Protein AF-A0A7S2I0R8-F1 (afdb_monomer_lite)

Secondary structure (DSSP, 8-state):
--SHHHHHHHHHHHHTTSHHHHHHTTS-HHHHHHHHHHHHHHHHHHHIIIIIIHHHTT--TTSHHHHHHHHHHHHHHHHHHHHHHSPPPPPPGGGS--EETTEETT-----TT-----B-TTT--B-PPP--

Sequence (132 aa):
RRDCGDIYRVVKRCCMRLPMIKRFENEALSKSMPVLTVCTMMGTVYVSFVCVYMPAVGLGVLSATSLVFHTSLSLAACAYHQSVVTEPGMIPDEWRGEQVDGRPLGVPQVQQGYQPVETKRKTGTWRYCRKE

Radius of gyration: 24.93 Å; chains: 1; bounding box: 50×72×60 Å

Organism: NCBI:txid1333877

Foldseek 3Di:
DPPPVVVVVVVVVVVCPQLLCVLCVPPDPVVCVVVVVVVVVLVVVVCCCPVPVCVVVVNDCPDPVNVVVVVVSVVVVVVVSCVNNDDDDDDPPLQVQPDPPPGRRPPPPPPPDDDQPDADPVPRHDDDDPPD

pLDDT: mean 81.15, std 17.88, range [38.5, 98.5]

Structure (mmCIF, N/CA/C/O backbone):
data_AF-A0A7S2I0R8-F1
#
_entry.id   AF-A0A7S2I0R8-F1
#
loop_
_atom_site.group_PDB
_atom_site.id
_atom_site.type_symbol
_atom_site.label_atom_id
_atom_site.label_alt_id
_atom_site.label_comp_id
_atom_site.label_asym_id
_atom_site.label_entity_id
_atom_site.label_seq_id
_atom_site.pdbx_PDB_ins_code
_atom_site.Cartn_x
_atom_site.Cartn_y
_atom_site.Cartn_z
_atom_site.occupancy
_atom_site.B_iso_or_equiv
_atom_site.auth_seq_id
_atom_site.auth_comp_id
_atom_site.auth_asym_id
_atom_site.auth_atom_id
_atom_site.pdbx_PDB_model_num
ATOM 1 N N . ARG A 1 1 ? 1.487 36.071 11.346 1.00 57.28 1 ARG A N 1
ATOM 2 C CA . ARG A 1 1 ? 1.032 35.681 9.981 1.00 57.28 1 ARG A CA 1
ATOM 3 C C . ARG A 1 1 ? 2.196 35.193 9.086 1.00 57.28 1 ARG A C 1
ATOM 5 O O . ARG A 1 1 ? 2.112 35.356 7.877 1.00 57.28 1 ARG A O 1
ATOM 12 N N . ARG A 1 2 ? 3.267 34.593 9.647 1.00 55.53 2 ARG A N 1
ATOM 13 C CA . ARG A 1 2 ? 4.468 34.146 8.902 1.00 55.53 2 ARG A CA 1
ATOM 14 C C . ARG A 1 2 ? 4.662 32.615 8.853 1.00 55.53 2 ARG A C 1
ATOM 16 O O . ARG A 1 2 ? 5.442 32.161 8.033 1.00 55.53 2 ARG A O 1
ATOM 23 N N . ASP A 1 3 ? 3.887 31.826 9.599 1.00 64.00 3 ASP A N 1
ATOM 24 C CA . ASP A 1 3 ? 4.189 30.391 9.794 1.00 64.00 3 ASP A CA 1
ATOM 25 C C . ASP A 1 3 ? 3.534 29.421 8.790 1.00 64.00 3 ASP A C 1
ATOM 27 O O . ASP A 1 3 ? 3.894 28.249 8.724 1.00 64.00 3 ASP A O 1
ATOM 31 N N . CYS A 1 4 ? 2.590 29.878 7.960 1.00 62.03 4 CYS A N 1
ATOM 32 C CA . CYS A 1 4 ? 1.878 28.980 7.035 1.00 62.03 4 CYS A CA 1
ATOM 33 C C . CYS A 1 4 ? 2.750 28.541 5.835 1.00 62.03 4 CYS A C 1
ATOM 35 O O . CYS A 1 4 ? 2.601 27.433 5.319 1.00 62.03 4 CYS A O 1
ATOM 37 N N . GLY A 1 5 ? 3.710 29.377 5.417 1.00 71.38 5 GLY A N 1
ATOM 38 C CA . GLY A 1 5 ? 4.607 29.073 4.295 1.00 71.38 5 GLY A CA 1
ATOM 39 C C . GLY A 1 5 ? 5.652 27.996 4.607 1.00 71.38 5 GLY A C 1
ATOM 40 O O . GLY A 1 5 ? 6.036 27.237 3.714 1.00 71.38 5 GLY A O 1
ATOM 41 N N . ASP A 1 6 ? 6.085 27.890 5.864 1.00 80.19 6 ASP A N 1
ATOM 42 C CA . ASP A 1 6 ? 7.130 26.943 6.258 1.00 80.19 6 ASP A CA 1
ATOM 43 C C . ASP A 1 6 ? 6.595 25.518 6.413 1.00 80.19 6 ASP A C 1
ATOM 45 O O . ASP A 1 6 ? 7.254 24.573 5.974 1.00 80.19 6 ASP A O 1
ATOM 49 N N . ILE A 1 7 ? 5.358 25.354 6.892 1.00 79.56 7 ILE A N 1
ATOM 50 C CA . ILE A 1 7 ? 4.698 24.041 6.974 1.00 79.56 7 ILE A CA 1
ATOM 51 C C . ILE A 1 7 ? 4.569 23.418 5.580 1.00 79.56 7 ILE A C 1
ATOM 53 O O . ILE A 1 7 ? 4.965 22.269 5.374 1.00 79.56 7 ILE A O 1
ATOM 57 N N . TYR A 1 8 ? 4.105 24.185 4.588 1.00 79.88 8 TYR A N 1
ATOM 58 C CA . TYR A 1 8 ? 3.982 23.687 3.215 1.00 79.88 8 TYR A CA 1
ATOM 59 C C . TYR A 1 8 ? 5.336 23.265 2.626 1.00 79.88 8 TYR A C 1
ATOM 61 O O . TYR A 1 8 ? 5.439 22.235 1.958 1.00 79.88 8 TYR A O 1
ATOM 69 N N . ARG A 1 9 ? 6.408 24.018 2.907 1.00 81.94 9 ARG A N 1
ATOM 70 C CA . ARG A 1 9 ? 7.764 23.675 2.446 1.00 81.94 9 ARG A CA 1
ATOM 71 C C . ARG A 1 9 ? 8.304 22.405 3.092 1.00 81.94 9 ARG A C 1
ATOM 73 O O . ARG A 1 9 ? 9.027 21.666 2.422 1.00 81.94 9 ARG A O 1
ATOM 80 N N . VAL A 1 10 ? 8.004 22.168 4.368 1.00 80.81 10 VAL A N 1
ATOM 81 C CA . VAL A 1 10 ? 8.413 20.947 5.076 1.00 80.81 10 VAL A CA 1
ATOM 82 C C . VAL A 1 10 ? 7.655 19.748 4.520 1.00 80.81 10 VAL A C 1
ATOM 84 O O . VAL A 1 10 ? 8.293 18.793 4.085 1.00 80.81 10 VAL A O 1
ATOM 87 N N . VAL A 1 11 ? 6.326 19.836 4.417 1.00 79.62 11 VAL A N 1
ATOM 88 C CA . VAL A 1 11 ? 5.489 18.762 3.858 1.00 79.62 11 VAL A CA 1
ATOM 89 C C . VAL A 1 11 ? 5.917 18.435 2.432 1.00 79.62 11 VAL A C 1
ATOM 91 O O . VAL A 1 11 ? 6.200 17.279 2.132 1.00 79.62 11 VAL A O 1
ATOM 94 N N . LYS A 1 12 ? 6.090 19.446 1.571 1.00 81.38 12 LYS A N 1
ATOM 95 C CA . LYS A 1 12 ? 6.576 19.243 0.202 1.00 81.38 12 LYS A CA 1
ATOM 96 C C . LYS A 1 12 ? 7.937 18.541 0.178 1.00 81.38 12 LYS A C 1
ATOM 98 O O . LYS A 1 12 ? 8.115 17.603 -0.592 1.00 81.38 12 LYS A O 1
ATOM 103 N N . ARG A 1 13 ? 8.893 18.945 1.026 1.00 82.88 13 ARG A N 1
ATOM 104 C CA . ARG A 1 13 ? 10.212 18.287 1.105 1.00 82.88 13 ARG A CA 1
ATOM 105 C C . ARG A 1 13 ? 10.123 16.837 1.575 1.00 82.88 13 ARG A C 1
ATOM 107 O O . ARG A 1 13 ? 10.838 15.999 1.034 1.00 82.88 13 ARG A O 1
ATOM 114 N N . CYS A 1 14 ? 9.270 16.544 2.552 1.00 76.94 14 CYS A N 1
ATOM 115 C CA . CYS A 1 14 ? 9.053 15.186 3.041 1.00 76.94 14 CYS A CA 1
ATOM 116 C C . CYS A 1 14 ? 8.399 14.312 1.966 1.00 76.94 14 CYS A C 1
ATOM 118 O O . CYS A 1 14 ? 8.898 13.226 1.683 1.00 76.94 14 CYS A O 1
ATOM 120 N N . CYS A 1 15 ? 7.351 14.812 1.308 1.00 78.12 15 CYS A N 1
ATOM 121 C CA . CYS A 1 15 ? 6.654 14.096 0.246 1.00 78.12 15 CYS A CA 1
ATOM 122 C C . CYS A 1 15 ? 7.585 13.791 -0.933 1.00 78.12 15 CYS A C 1
ATOM 124 O O . CYS A 1 15 ? 7.685 12.636 -1.330 1.00 78.12 15 CYS A O 1
ATOM 126 N N . MET A 1 16 ? 8.344 14.774 -1.435 1.00 82.31 16 MET A N 1
ATOM 127 C CA . MET A 1 16 ? 9.254 14.587 -2.583 1.00 82.31 16 MET A CA 1
ATOM 128 C C . MET A 1 16 ? 10.391 13.584 -2.316 1.00 82.31 16 MET A C 1
ATOM 130 O O . MET A 1 16 ? 11.080 13.156 -3.240 1.00 82.31 1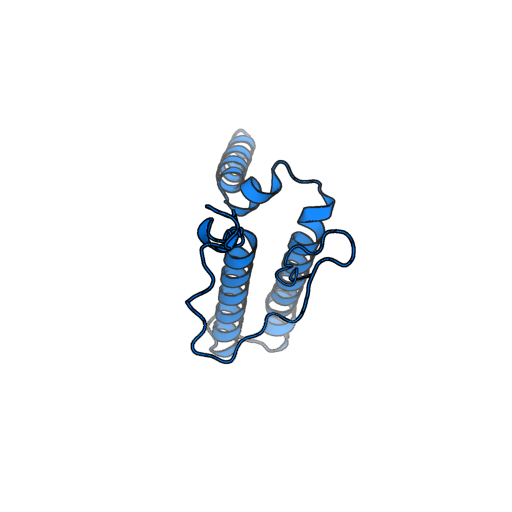6 MET A O 1
ATOM 134 N N . ARG A 1 17 ? 10.620 13.195 -1.057 1.00 87.50 17 ARG A N 1
ATOM 135 C CA . ARG A 1 17 ? 11.595 12.157 -0.700 1.00 87.50 17 ARG A CA 1
ATOM 136 C C . ARG A 1 17 ? 11.011 10.746 -0.693 1.00 87.50 17 ARG A C 1
ATOM 138 O O . ARG A 1 17 ? 11.792 9.800 -0.612 1.00 87.50 17 ARG A O 1
ATOM 145 N N . LEU A 1 18 ? 9.691 10.589 -0.796 1.00 87.81 18 LEU A N 1
ATOM 146 C CA . LEU A 1 18 ? 9.050 9.280 -0.775 1.00 87.81 18 LEU A CA 1
ATOM 147 C C . LEU A 1 18 ? 9.373 8.502 -2.063 1.00 87.81 18 LEU A C 1
ATOM 149 O O . LEU A 1 18 ? 9.209 9.046 -3.160 1.00 87.81 18 LEU A O 1
ATOM 153 N N . PRO A 1 19 ? 9.790 7.226 -1.959 1.00 91.31 19 PRO A N 1
ATOM 154 C CA . PRO A 1 19 ? 10.132 6.402 -3.121 1.00 91.31 19 PRO A CA 1
ATOM 155 C C . PRO A 1 19 ? 8.949 6.248 -4.083 1.00 91.31 19 PRO A C 1
ATOM 157 O O . PRO A 1 19 ? 9.143 6.235 -5.294 1.00 91.31 19 PRO A O 1
ATOM 160 N N . MET A 1 20 ? 7.720 6.245 -3.558 1.00 90.50 20 MET A N 1
ATOM 161 C CA . MET A 1 20 ? 6.504 6.223 -4.369 1.00 90.50 20 MET A CA 1
ATOM 162 C C . MET A 1 20 ? 6.380 7.450 -5.283 1.00 90.50 20 MET A C 1
ATOM 164 O O . MET A 1 20 ? 5.996 7.293 -6.432 1.00 90.50 20 MET A O 1
ATOM 168 N N . ILE A 1 21 ? 6.745 8.656 -4.830 1.00 90.44 21 ILE A N 1
ATOM 169 C CA . ILE A 1 21 ? 6.691 9.847 -5.696 1.00 90.44 21 ILE A CA 1
ATOM 170 C C . ILE A 1 21 ? 7.762 9.760 -6.780 1.00 90.44 21 ILE A C 1
ATOM 172 O O . ILE A 1 21 ? 7.462 9.972 -7.950 1.00 90.44 21 ILE A O 1
ATOM 176 N N . LYS A 1 22 ? 8.985 9.369 -6.407 1.00 93.00 22 LYS A N 1
ATOM 177 C CA . LYS A 1 22 ? 10.089 9.202 -7.363 1.00 93.00 22 LYS A CA 1
ATOM 178 C C . LYS A 1 22 ? 9.770 8.179 -8.454 1.00 93.00 22 LYS A C 1
ATOM 180 O O . LYS A 1 22 ? 10.148 8.384 -9.601 1.00 93.00 22 LYS A O 1
ATOM 185 N N . ARG A 1 23 ? 9.042 7.107 -8.116 1.00 91.19 23 ARG A N 1
ATOM 186 C CA . ARG A 1 23 ? 8.617 6.069 -9.067 1.00 91.19 23 ARG A CA 1
ATOM 187 C C . ARG A 1 23 ? 7.717 6.609 -10.183 1.00 91.19 23 ARG A C 1
ATOM 189 O O . ARG A 1 23 ? 7.779 6.094 -11.291 1.00 91.19 23 ARG A O 1
ATOM 196 N N . PHE A 1 24 ? 6.906 7.630 -9.904 1.00 93.19 24 PHE A N 1
ATOM 197 C CA . PHE A 1 24 ? 5.940 8.182 -10.860 1.00 93.19 24 PHE A CA 1
ATOM 198 C C . PHE A 1 24 ? 6.289 9.591 -11.361 1.00 93.19 24 PHE A C 1
ATOM 200 O O . PHE A 1 24 ? 5.519 10.155 -12.129 1.00 93.19 24 PHE A O 1
ATOM 207 N N . GLU A 1 25 ? 7.426 10.169 -10.959 1.00 93.75 25 GLU A N 1
ATOM 208 C CA . GLU A 1 25 ? 7.791 11.560 -11.286 1.00 93.75 25 GLU A CA 1
ATOM 209 C C . GLU A 1 25 ? 7.860 11.823 -12.799 1.00 93.75 25 GLU A C 1
ATOM 211 O O . GLU A 1 25 ? 7.478 12.898 -13.253 1.00 93.75 25 GLU A O 1
ATOM 216 N N . ASN A 1 26 ? 8.283 10.822 -13.576 1.00 94.12 26 ASN A N 1
ATOM 217 C CA . ASN A 1 26 ? 8.422 10.907 -15.033 1.00 94.12 26 ASN A CA 1
ATOM 218 C C . ASN A 1 26 ? 7.397 10.047 -15.793 1.00 94.12 26 ASN A C 1
ATOM 220 O O . ASN A 1 26 ? 7.517 9.868 -17.004 1.00 94.12 26 ASN A O 1
ATOM 224 N N . GLU A 1 27 ? 6.407 9.492 -15.094 1.00 94.38 27 GLU A N 1
ATOM 225 C CA . GLU A 1 27 ? 5.386 8.627 -15.685 1.00 94.38 27 GLU A CA 1
ATOM 226 C C . GLU A 1 27 ? 4.122 9.420 -16.030 1.00 94.38 27 GLU A C 1
ATOM 228 O O . GLU A 1 27 ? 3.782 10.422 -15.398 1.00 94.38 27 GLU A O 1
ATOM 233 N N . ALA A 1 28 ? 3.373 8.953 -17.030 1.00 95.75 28 ALA A N 1
ATOM 234 C CA . ALA A 1 28 ? 2.077 9.545 -17.349 1.00 95.75 28 ALA A CA 1
ATOM 235 C C . ALA A 1 28 ? 1.095 9.380 -16.174 1.00 95.75 28 ALA A C 1
ATOM 237 O O . ALA A 1 28 ? 1.050 8.327 -15.539 1.00 95.75 28 ALA A O 1
ATOM 238 N N . LEU A 1 29 ? 0.227 10.372 -15.941 1.00 92.25 29 LEU A N 1
ATOM 239 C CA . LEU A 1 29 ? -0.774 10.338 -14.860 1.00 92.25 29 LEU A CA 1
ATOM 240 C C . LEU A 1 29 ? -1.662 9.080 -14.900 1.00 92.25 29 LEU A C 1
ATOM 242 O O . LEU A 1 29 ? -2.044 8.546 -13.864 1.00 92.25 29 LEU A O 1
ATOM 246 N N . SER A 1 30 ? -1.954 8.551 -16.090 1.00 96.19 30 SER A N 1
ATOM 247 C CA . SER A 1 30 ? -2.716 7.306 -16.246 1.00 96.19 30 SER A CA 1
ATOM 248 C C . SER A 1 30 ? -2.066 6.104 -15.548 1.00 96.19 30 SER A C 1
ATOM 250 O O . SER A 1 30 ? -2.780 5.203 -15.112 1.00 96.19 30 SER A O 1
ATOM 252 N N . LYS A 1 31 ? -0.736 6.095 -15.383 1.00 93.62 31 LYS A N 1
ATOM 253 C CA . LYS A 1 31 ? 0.004 5.039 -14.677 1.00 93.62 31 LYS A CA 1
ATOM 254 C C . LYS A 1 31 ? -0.166 5.101 -13.160 1.00 93.62 31 LYS A C 1
ATOM 256 O O . LYS A 1 31 ? -0.049 4.064 -12.514 1.00 93.62 31 LYS A O 1
ATOM 261 N N . SER A 1 32 ? -0.472 6.268 -12.588 1.00 95.12 32 SER A N 1
ATOM 262 C CA . SER A 1 32 ? -0.696 6.419 -11.143 1.00 95.12 32 SER A CA 1
ATOM 263 C C . SER A 1 32 ? -2.162 6.246 -10.730 1.00 95.12 32 SER A C 1
ATOM 265 O O . SER A 1 32 ? -2.436 6.037 -9.548 1.00 95.12 32 SER A O 1
ATOM 267 N N . MET A 1 33 ? -3.107 6.247 -11.679 1.00 96.12 33 MET A N 1
ATOM 268 C CA . MET A 1 33 ? -4.542 6.066 -11.400 1.00 96.12 33 MET A CA 1
ATOM 269 C C . MET A 1 33 ? -4.875 4.785 -10.613 1.00 96.12 33 MET A C 1
ATOM 271 O O . MET A 1 33 ? -5.659 4.879 -9.665 1.00 96.12 33 MET A O 1
ATOM 275 N N . PRO A 1 34 ? -4.284 3.606 -10.903 1.00 95.94 34 PRO A N 1
ATOM 276 C CA . PRO A 1 34 ? -4.517 2.414 -10.087 1.00 95.94 34 PRO A CA 1
ATOM 277 C C . PRO A 1 34 ? -4.052 2.597 -8.637 1.00 95.94 34 PRO A C 1
ATOM 279 O O . PRO A 1 34 ? -4.765 2.226 -7.707 1.00 95.94 34 PRO A O 1
ATOM 282 N N . VAL A 1 35 ? -2.895 3.239 -8.433 1.00 95.62 35 VAL A N 1
ATOM 283 C CA . VAL A 1 35 ? -2.355 3.523 -7.095 1.00 95.62 35 VAL A CA 1
ATOM 284 C C . VAL A 1 35 ? -3.286 4.439 -6.318 1.00 95.62 35 VAL A C 1
ATOM 286 O O . VAL A 1 35 ? -3.658 4.112 -5.194 1.00 95.62 35 VAL A O 1
ATOM 289 N N . LEU A 1 36 ? -3.722 5.533 -6.945 1.00 95.50 36 LEU A N 1
ATOM 290 C CA . LEU A 1 36 ? -4.683 6.459 -6.356 1.00 95.50 36 LEU A CA 1
ATOM 291 C C . LEU A 1 36 ? -5.991 5.755 -5.996 1.00 95.50 36 LEU A C 1
ATOM 293 O O . LEU A 1 36 ? -6.478 5.929 -4.886 1.00 95.50 36 LEU A O 1
ATOM 297 N N . THR A 1 37 ? -6.510 4.908 -6.885 1.00 97.75 37 THR A N 1
ATOM 298 C CA . THR A 1 37 ? -7.757 4.164 -6.658 1.00 97.75 37 THR A CA 1
ATOM 299 C C . THR A 1 37 ? -7.657 3.273 -5.421 1.00 97.75 37 THR A C 1
ATOM 301 O O . THR A 1 37 ? -8.515 3.351 -4.543 1.00 97.75 37 THR A O 1
ATOM 304 N N . VAL A 1 38 ? -6.589 2.477 -5.299 1.00 97.31 38 VAL A N 1
ATOM 305 C CA . VAL A 1 38 ? -6.378 1.607 -4.129 1.00 97.31 38 VAL A CA 1
ATOM 306 C C . VAL A 1 38 ? -6.224 2.435 -2.851 1.00 97.31 38 VAL A C 1
ATOM 308 O O . VAL A 1 38 ? -6.879 2.140 -1.851 1.00 97.31 38 VAL A O 1
ATOM 311 N N . CYS A 1 39 ? -5.432 3.511 -2.881 1.00 95.88 39 CYS A N 1
ATOM 312 C CA . CYS A 1 39 ? -5.278 4.417 -1.742 1.00 95.88 39 CYS A CA 1
ATOM 313 C C . CYS A 1 39 ? -6.618 5.038 -1.313 1.00 95.88 39 CYS A C 1
ATOM 315 O O . CYS A 1 39 ? -6.907 5.099 -0.118 1.00 95.88 39 CYS A O 1
ATOM 317 N N . THR A 1 40 ? -7.452 5.465 -2.266 1.00 97.44 40 THR A N 1
ATOM 318 C CA . THR A 1 40 ? -8.789 6.000 -1.987 1.00 97.44 40 THR A CA 1
ATOM 319 C C . THR A 1 40 ? -9.685 4.935 -1.371 1.00 97.44 40 THR A C 1
ATOM 321 O O . THR A 1 40 ? -10.295 5.205 -0.344 1.00 97.44 40 THR A O 1
ATOM 324 N N . MET A 1 41 ? -9.717 3.715 -1.915 1.00 98.19 41 MET A N 1
ATOM 325 C CA . MET A 1 41 ? -10.510 2.617 -1.349 1.00 98.19 41 MET A CA 1
ATOM 326 C C . MET A 1 41 ? -10.103 2.307 0.097 1.00 98.19 41 MET A C 1
ATOM 328 O O . MET A 1 41 ? -10.962 2.249 0.976 1.00 98.19 41 MET A O 1
ATOM 332 N N . MET A 1 42 ? -8.801 2.172 0.373 1.00 98.06 42 MET A N 1
ATOM 333 C CA . MET A 1 42 ? -8.296 1.940 1.733 1.00 98.06 42 MET A CA 1
ATOM 334 C C . MET A 1 42 ? -8.643 3.099 2.677 1.00 98.06 42 MET A C 1
ATOM 336 O O . MET A 1 42 ? -9.071 2.867 3.808 1.00 98.06 42 MET A O 1
ATOM 340 N N . GLY A 1 43 ? -8.509 4.343 2.206 1.00 97.38 43 GLY A N 1
ATOM 341 C CA . GLY A 1 43 ? -8.873 5.539 2.962 1.00 97.38 43 GLY A CA 1
ATOM 342 C C . GLY A 1 43 ? -10.368 5.608 3.281 1.00 97.38 43 GLY A C 1
ATOM 343 O O . GLY A 1 43 ? -10.740 5.884 4.418 1.00 97.38 43 GLY A O 1
ATOM 344 N N . THR A 1 44 ? -11.236 5.295 2.318 1.00 98.50 44 THR A N 1
ATOM 345 C CA . THR A 1 44 ? -12.689 5.259 2.527 1.00 98.50 44 THR A CA 1
ATOM 346 C C . THR A 1 44 ? -13.082 4.189 3.541 1.00 98.50 44 THR A C 1
ATOM 348 O O . THR A 1 44 ? -13.893 4.467 4.425 1.00 98.50 44 THR A O 1
ATOM 351 N N . VAL A 1 45 ? -12.490 2.992 3.466 1.00 98.25 45 VAL A N 1
ATOM 352 C CA . VAL A 1 45 ? -12.721 1.921 4.451 1.00 98.25 45 VAL A CA 1
ATOM 353 C C . VAL A 1 45 ? -12.280 2.366 5.847 1.00 98.25 45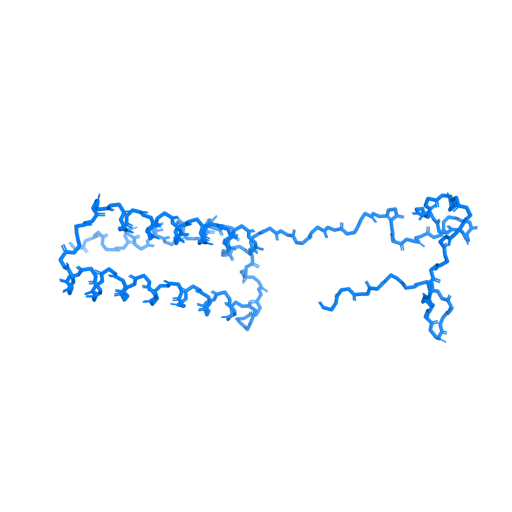 VAL A C 1
ATOM 355 O O . VAL A 1 45 ? -13.029 2.194 6.808 1.00 98.25 45 VAL A O 1
ATOM 358 N N . TYR A 1 46 ? -11.112 3.004 5.961 1.00 98.38 46 TYR A N 1
ATOM 359 C CA . TYR A 1 46 ? -10.615 3.542 7.227 1.00 98.38 46 TYR A CA 1
ATOM 360 C C . TYR A 1 46 ? -11.553 4.586 7.836 1.00 98.38 46 TYR A C 1
ATOM 362 O O . TYR A 1 46 ? -11.948 4.463 8.992 1.00 98.38 46 TYR A O 1
ATOM 370 N N . VAL A 1 47 ? -11.936 5.598 7.053 1.00 98.19 47 VAL A N 1
ATOM 371 C CA . VAL A 1 47 ? -12.831 6.674 7.503 1.00 98.19 47 VAL A CA 1
ATOM 372 C C . VAL A 1 47 ? -14.193 6.107 7.896 1.00 98.19 47 VAL A C 1
ATOM 374 O O . VAL A 1 47 ? -14.730 6.484 8.931 1.00 98.19 47 VAL A O 1
ATOM 377 N N . SER A 1 48 ? -14.730 5.158 7.129 1.00 98.38 48 SER A N 1
ATOM 378 C CA . SER A 1 48 ? -16.003 4.504 7.458 1.00 98.38 48 SER A CA 1
ATOM 379 C C . SER A 1 48 ? -15.914 3.741 8.782 1.00 98.38 48 SER A C 1
ATOM 381 O O . SER A 1 48 ? -16.813 3.836 9.615 1.00 98.38 48 SER A O 1
ATOM 383 N N . PHE A 1 49 ? -14.809 3.030 9.024 1.00 98.06 49 PHE A N 1
ATOM 384 C CA . PHE A 1 49 ? -14.600 2.329 10.287 1.00 98.06 49 PHE A CA 1
ATOM 385 C C . PHE A 1 49 ? -14.462 3.298 11.472 1.00 98.06 49 PHE A C 1
ATOM 387 O O . PHE A 1 49 ? -15.174 3.166 12.463 1.00 98.06 49 PHE A O 1
ATOM 394 N N . VAL A 1 50 ? -13.582 4.297 11.365 1.00 97.50 50 VAL A N 1
ATOM 395 C CA . VAL A 1 50 ? -13.234 5.194 12.480 1.00 97.50 50 VAL A CA 1
ATOM 396 C C . VAL A 1 50 ? -14.324 6.225 12.764 1.00 97.50 50 VAL A C 1
ATOM 398 O O . VAL A 1 50 ? -14.623 6.495 13.924 1.00 97.50 50 VAL A O 1
ATOM 401 N N . CYS A 1 51 ? -14.914 6.824 11.729 1.00 97.94 51 CYS A N 1
ATOM 402 C CA . CYS A 1 51 ? -15.854 7.935 11.887 1.00 97.94 51 CYS A CA 1
ATOM 403 C C . CYS A 1 51 ? -17.316 7.490 11.977 1.00 97.94 51 CYS A C 1
ATOM 405 O O . CYS A 1 51 ? -18.128 8.248 12.500 1.00 97.94 51 CYS A O 1
ATOM 407 N N . VAL A 1 52 ? -17.667 6.303 11.469 1.00 98.19 52 VAL A N 1
ATOM 408 C CA . VAL A 1 52 ? -19.063 5.831 11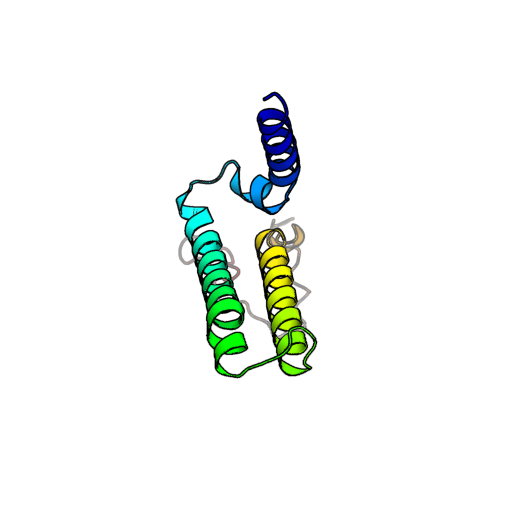.443 1.00 98.19 52 VAL A CA 1
ATOM 409 C C . VAL A 1 52 ? -19.240 4.597 12.315 1.00 98.19 52 VAL A C 1
ATOM 411 O O . VAL A 1 52 ? -20.019 4.630 13.264 1.00 98.19 52 VAL A O 1
ATOM 414 N N . TYR A 1 53 ? -18.503 3.521 12.033 1.00 98.06 53 TYR A N 1
ATOM 415 C CA . TYR A 1 53 ? -18.701 2.247 12.722 1.00 98.06 53 TYR A CA 1
ATOM 416 C C . TYR A 1 53 ? -18.315 2.322 14.203 1.00 98.06 53 TYR A C 1
ATOM 418 O O . TYR A 1 53 ? -19.147 2.030 15.057 1.00 98.06 53 TYR A O 1
ATOM 426 N N . MET A 1 54 ? -17.092 2.759 14.524 1.00 97.81 54 MET A N 1
ATOM 427 C CA . MET A 1 54 ? -16.606 2.813 15.906 1.00 97.81 54 MET A CA 1
ATOM 428 C C . MET A 1 54 ? -17.529 3.620 16.840 1.00 97.81 54 MET A C 1
ATOM 430 O O . MET A 1 54 ? -17.880 3.079 17.891 1.00 97.81 54 MET A O 1
ATOM 434 N N . PRO A 1 55 ? -17.985 4.843 16.487 1.00 97.88 55 PRO A N 1
ATOM 435 C CA . PRO A 1 55 ? -18.939 5.583 17.311 1.00 97.88 55 PRO A CA 1
ATOM 436 C C . PRO A 1 55 ? -20.301 4.895 17.416 1.00 97.88 55 PRO A C 1
ATOM 438 O O . PRO A 1 55 ? -20.872 4.864 18.503 1.00 97.88 55 PRO A O 1
ATOM 441 N N . ALA A 1 56 ? -20.807 4.314 16.322 1.00 98.12 56 ALA A N 1
ATOM 442 C CA . ALA A 1 56 ? -22.122 3.672 16.302 1.00 98.12 56 ALA A CA 1
ATOM 443 C C . ALA A 1 56 ? -22.219 2.471 17.255 1.00 98.12 56 ALA A C 1
ATOM 445 O O . ALA A 1 56 ? -23.279 2.230 17.826 1.00 98.12 56 ALA A O 1
ATOM 446 N N . VAL A 1 57 ? -21.118 1.738 17.453 1.00 97.69 57 VAL A N 1
ATOM 447 C CA . VAL A 1 57 ? -21.063 0.591 18.377 1.00 97.69 57 VAL A CA 1
ATOM 448 C C . VAL A 1 57 ? -20.366 0.901 19.707 1.00 97.69 57 VAL A C 1
ATOM 450 O O . VAL A 1 57 ? -20.195 0.005 20.530 1.00 97.69 57 VAL A O 1
ATOM 453 N N . GLY A 1 58 ? -19.939 2.148 19.931 1.00 97.44 58 GLY A N 1
ATOM 454 C CA . GLY A 1 58 ? -19.222 2.547 21.146 1.00 97.44 58 GLY A CA 1
ATOM 455 C C . GLY A 1 58 ? -17.860 1.860 21.325 1.00 97.44 58 GLY A C 1
ATOM 456 O O . GLY A 1 58 ? -17.431 1.624 22.454 1.00 97.44 58 GLY A O 1
ATOM 457 N N . LEU A 1 59 ? -17.172 1.509 20.232 1.00 97.19 59 LEU A N 1
ATOM 458 C CA . LEU A 1 59 ? -15.855 0.870 20.296 1.00 97.19 59 LEU A CA 1
ATOM 459 C C . LEU A 1 59 ? -14.781 1.870 20.729 1.00 97.19 59 LEU A C 1
ATOM 461 O O . LEU A 1 59 ? -14.537 2.883 20.073 1.00 97.19 59 LEU A O 1
ATOM 465 N N . GLY A 1 60 ? -14.067 1.534 21.803 1.00 96.44 60 GLY A N 1
ATOM 466 C CA . GLY A 1 60 ? -12.879 2.273 22.218 1.00 96.44 60 GLY A CA 1
ATOM 467 C C . GLY A 1 60 ? -11.724 2.120 21.222 1.00 96.44 60 GLY A C 1
ATOM 468 O O . GLY A 1 60 ? -11.519 1.047 20.650 1.00 96.44 60 GLY A O 1
ATOM 469 N N . VAL A 1 61 ? -10.915 3.173 21.074 1.00 93.12 61 VAL A N 1
ATOM 470 C CA . VAL A 1 61 ? -9.747 3.208 20.166 1.00 93.12 61 VAL A CA 1
ATOM 471 C C . VAL A 1 61 ? -8.722 2.118 20.486 1.00 93.12 61 VAL A C 1
ATOM 473 O O . VAL A 1 61 ? -8.141 1.531 19.578 1.00 93.12 61 VAL A O 1
ATOM 476 N N . LEU A 1 62 ? -8.547 1.798 21.769 1.00 95.81 62 LEU A N 1
ATOM 477 C CA . LEU A 1 62 ? -7.621 0.766 22.248 1.00 95.81 62 LEU A CA 1
ATOM 478 C C . LEU A 1 62 ? -8.295 -0.598 22.472 1.00 95.81 62 LEU A C 1
ATOM 480 O O . LEU A 1 62 ? -7.710 -1.478 23.098 1.00 95.81 62 LEU A O 1
ATOM 484 N N . SER A 1 63 ? -9.526 -0.789 21.990 1.00 97.56 63 SER A N 1
ATOM 485 C CA . SER A 1 63 ? -10.168 -2.107 22.022 1.00 97.56 63 SER A CA 1
ATOM 486 C C . SER A 1 63 ? -9.422 -3.097 21.123 1.00 97.56 63 SER A C 1
ATOM 488 O O . SER A 1 63 ? -8.841 -2.709 20.108 1.00 97.56 63 SER A O 1
ATOM 490 N N . ALA A 1 64 ? -9.473 -4.390 21.455 1.00 97.88 64 ALA A N 1
ATOM 491 C CA . ALA A 1 64 ? -8.822 -5.431 20.657 1.00 97.88 64 ALA A CA 1
ATOM 492 C C . ALA A 1 64 ? -9.272 -5.398 19.183 1.00 97.88 64 ALA A C 1
ATOM 494 O O . ALA A 1 64 ? -8.437 -5.447 18.285 1.00 97.88 64 ALA A O 1
ATOM 495 N N . THR A 1 65 ? -10.573 -5.225 18.925 1.00 97.44 65 THR A N 1
ATOM 496 C CA . THR A 1 65 ? -11.131 -5.116 17.567 1.00 97.44 65 THR A CA 1
ATOM 497 C C . THR A 1 65 ? -10.577 -3.912 16.808 1.00 97.44 65 THR A C 1
ATOM 499 O O . THR A 1 65 ? -10.177 -4.046 15.654 1.00 97.44 65 THR A O 1
ATOM 502 N N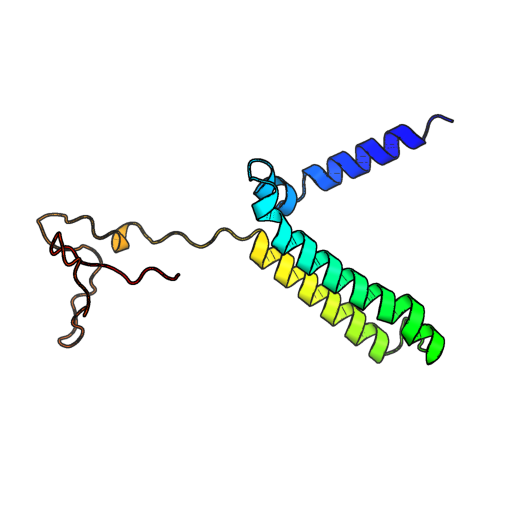 . SER A 1 66 ? -10.516 -2.747 17.461 1.00 97.00 66 SER A N 1
ATOM 503 C CA . SER A 1 66 ? -9.933 -1.534 16.883 1.00 97.00 66 SER A CA 1
ATOM 504 C C . SER A 1 66 ? -8.453 -1.743 16.554 1.00 97.00 66 SER A C 1
ATOM 506 O O . SER A 1 66 ? -8.026 -1.508 15.425 1.00 97.00 66 SER A O 1
ATOM 508 N N . LEU A 1 67 ? -7.673 -2.282 17.496 1.00 98.00 67 LEU A N 1
ATOM 509 C CA . LEU A 1 67 ? -6.249 -2.554 17.294 1.00 98.00 67 LEU A CA 1
ATOM 510 C C . LEU A 1 67 ? -6.004 -3.533 16.140 1.00 98.00 67 LEU A C 1
ATOM 512 O O . LEU A 1 67 ? -5.141 -3.274 15.302 1.00 98.00 67 LEU A O 1
ATOM 516 N N . VAL A 1 68 ? -6.775 -4.619 16.044 1.00 98.38 68 VAL A N 1
ATOM 517 C CA . VAL A 1 68 ? -6.682 -5.579 14.929 1.00 98.38 68 VAL A CA 1
ATOM 518 C C . VAL A 1 68 ? -7.000 -4.903 13.593 1.00 98.38 68 VAL A C 1
ATOM 520 O O . VAL A 1 68 ? -6.273 -5.095 12.618 1.00 98.38 68 VAL A O 1
ATOM 523 N N . PHE A 1 69 ? -8.033 -4.061 13.531 1.00 98.06 69 PHE A N 1
ATOM 524 C CA . PHE A 1 69 ? -8.361 -3.319 12.313 1.00 98.06 69 PHE A CA 1
ATOM 525 C C . PHE A 1 69 ? -7.243 -2.342 11.912 1.00 98.06 69 PHE A C 1
ATOM 527 O O . PHE A 1 69 ? -6.760 -2.375 10.782 1.00 98.06 69 PHE A O 1
ATOM 534 N N . HIS A 1 70 ? -6.772 -1.508 12.842 1.00 97.81 70 HIS A N 1
ATOM 535 C CA . HIS A 1 70 ? -5.723 -0.525 12.567 1.00 97.81 70 HIS A CA 1
ATOM 536 C C . HIS A 1 70 ? -4.407 -1.182 12.141 1.00 97.81 70 HIS A C 1
ATOM 538 O O . HIS A 1 70 ? -3.765 -0.725 11.193 1.00 97.81 70 HIS A O 1
ATOM 544 N N . THR A 1 71 ? -4.006 -2.258 12.819 1.00 98.12 71 THR A N 1
ATOM 545 C CA . THR A 1 71 ? -2.768 -2.984 12.503 1.00 98.12 71 THR A CA 1
ATOM 546 C C . THR A 1 71 ? -2.858 -3.703 11.163 1.00 98.12 71 THR A C 1
ATOM 548 O O . THR A 1 71 ? -1.939 -3.571 10.357 1.00 98.12 71 THR A O 1
ATOM 551 N N . SER A 1 72 ? -3.965 -4.395 10.876 1.00 98.31 72 SER A N 1
ATOM 552 C CA . SER A 1 72 ? -4.165 -5.075 9.589 1.00 98.31 72 SER A CA 1
ATOM 553 C C . SER A 1 72 ? -4.198 -4.096 8.417 1.00 98.31 72 SER A C 1
ATOM 555 O O . SER A 1 72 ? -3.514 -4.323 7.419 1.00 98.31 72 SER A O 1
ATOM 557 N N . LEU A 1 73 ? -4.903 -2.967 8.546 1.00 97.81 73 LEU A N 1
ATOM 558 C CA . LEU A 1 73 ? -4.939 -1.955 7.494 1.00 97.81 73 LEU A CA 1
ATOM 559 C C . LEU A 1 73 ? -3.572 -1.285 7.297 1.00 97.81 73 LEU A C 1
ATOM 561 O O . LEU A 1 73 ? -3.156 -1.063 6.160 1.00 97.81 73 LEU A O 1
ATOM 565 N N . SER A 1 74 ? -2.846 -1.004 8.384 1.00 97.00 74 SER A N 1
ATOM 566 C CA . SER A 1 74 ? -1.489 -0.445 8.309 1.00 97.00 74 SER A CA 1
ATOM 567 C C . SER A 1 74 ? -0.523 -1.416 7.633 1.00 97.00 74 SER A C 1
ATOM 569 O O . SER A 1 74 ? 0.253 -1.013 6.769 1.00 97.00 74 SER A O 1
ATOM 571 N N . LEU A 1 75 ? -0.599 -2.705 7.972 1.00 98.06 75 LEU A N 1
ATOM 572 C CA . LEU A 1 75 ? 0.217 -3.741 7.347 1.00 98.06 75 LEU A CA 1
ATOM 573 C C . LEU A 1 75 ? -0.119 -3.892 5.859 1.00 98.06 75 LEU A C 1
ATOM 575 O O . LEU A 1 75 ? 0.794 -3.975 5.041 1.00 98.06 75 LEU A O 1
ATOM 579 N N . ALA A 1 76 ? -1.404 -3.855 5.498 1.00 97.69 76 ALA A N 1
ATOM 580 C CA . ALA A 1 76 ? -1.842 -3.863 4.107 1.00 97.69 76 ALA A CA 1
ATOM 581 C C . ALA A 1 76 ? -1.306 -2.645 3.338 1.00 97.69 76 ALA A C 1
ATOM 583 O O . ALA A 1 76 ? -0.811 -2.798 2.224 1.00 97.69 76 ALA A O 1
ATOM 584 N N . ALA A 1 77 ? -1.335 -1.450 3.937 1.00 96.44 77 ALA A N 1
ATOM 585 C CA . ALA A 1 77 ? -0.816 -0.234 3.311 1.00 96.44 77 ALA A CA 1
ATOM 586 C C . ALA A 1 77 ? 0.706 -0.304 3.123 1.00 96.44 77 ALA A C 1
ATOM 588 O O . ALA A 1 77 ? 1.214 0.049 2.059 1.00 96.44 77 ALA A O 1
ATOM 589 N N . CYS A 1 78 ? 1.434 -0.817 4.119 1.00 96.38 78 CYS A N 1
ATOM 590 C CA . CYS A 1 78 ? 2.871 -1.066 4.025 1.00 96.38 78 CYS A CA 1
ATOM 591 C C . CYS A 1 78 ? 3.201 -2.088 2.931 1.00 96.38 78 CYS A C 1
ATOM 593 O O . CYS A 1 78 ? 4.079 -1.835 2.109 1.00 96.38 78 CYS A O 1
ATOM 595 N N . ALA A 1 79 ? 2.491 -3.218 2.888 1.00 97.31 79 ALA A N 1
ATOM 596 C CA . ALA A 1 79 ? 2.686 -4.250 1.874 1.00 97.31 79 ALA A CA 1
ATOM 597 C C . ALA A 1 79 ? 2.397 -3.711 0.467 1.00 97.31 79 ALA A C 1
ATOM 599 O O . ALA A 1 79 ? 3.200 -3.903 -0.447 1.00 97.31 79 ALA A O 1
ATOM 600 N N . TYR A 1 80 ? 1.303 -2.963 0.310 1.00 96.81 80 TYR A N 1
ATOM 601 C CA . TYR A 1 80 ? 0.963 -2.312 -0.949 1.00 96.81 80 TYR A CA 1
ATOM 602 C C . TYR A 1 80 ? 2.036 -1.302 -1.365 1.00 96.81 80 TYR A C 1
ATOM 604 O O . TYR A 1 80 ? 2.526 -1.356 -2.491 1.00 96.81 80 TYR A O 1
ATOM 612 N N . HIS A 1 81 ? 2.485 -0.442 -0.446 1.00 95.56 81 HIS A N 1
ATOM 613 C CA . HIS A 1 81 ? 3.582 0.486 -0.705 1.00 95.56 81 HIS A CA 1
ATOM 614 C C . HIS A 1 81 ? 4.831 -0.252 -1.200 1.00 95.56 81 HIS A C 1
ATOM 616 O O . HIS A 1 81 ? 5.365 0.116 -2.243 1.00 95.56 81 HIS A O 1
ATOM 622 N N . GLN A 1 82 ? 5.268 -1.306 -0.500 1.00 95.50 82 GLN A N 1
ATOM 623 C CA . GLN A 1 82 ? 6.426 -2.104 -0.914 1.00 95.50 82 GLN A CA 1
ATOM 624 C C . GLN A 1 82 ? 6.230 -2.712 -2.304 1.00 95.50 82 GLN A C 1
ATOM 626 O O . GLN A 1 82 ? 7.135 -2.628 -3.126 1.00 95.50 82 GLN A O 1
ATOM 631 N N . SER A 1 83 ? 5.045 -3.243 -2.612 1.00 94.88 83 SER A N 1
ATOM 632 C CA . SER A 1 83 ? 4.750 -3.800 -3.939 1.00 94.88 83 SER A CA 1
ATOM 633 C C . SER A 1 83 ? 4.833 -2.769 -5.072 1.00 94.88 83 SER A C 1
ATOM 635 O O . SER A 1 83 ? 5.240 -3.110 -6.176 1.00 94.88 83 SER A O 1
ATOM 637 N N . VAL A 1 84 ? 4.483 -1.507 -4.800 1.00 94.94 84 VAL A N 1
ATOM 638 C CA . VAL A 1 84 ? 4.500 -0.426 -5.798 1.00 94.94 84 VAL A CA 1
ATOM 639 C C . VAL A 1 84 ? 5.911 0.117 -6.022 1.00 94.94 84 VAL A C 1
ATOM 641 O O . VAL A 1 84 ? 6.264 0.462 -7.149 1.00 94.94 84 VAL A O 1
ATOM 644 N N . VAL A 1 85 ? 6.711 0.235 -4.958 1.00 94.31 85 VAL A N 1
ATOM 645 C CA . VAL A 1 85 ? 8.056 0.835 -5.038 1.00 94.31 85 VAL A CA 1
ATOM 646 C C . VAL A 1 85 ? 9.152 -0.174 -5.359 1.00 94.31 85 VAL A C 1
ATOM 648 O O . VAL A 1 85 ? 10.245 0.230 -5.746 1.00 94.31 85 VAL A O 1
ATOM 651 N N . THR A 1 86 ? 8.885 -1.467 -5.184 1.00 93.38 86 THR A N 1
ATOM 652 C CA . THR A 1 86 ? 9.843 -2.516 -5.531 1.00 93.38 86 THR A CA 1
ATOM 653 C C . THR A 1 86 ? 9.881 -2.661 -7.045 1.00 93.38 86 THR A C 1
ATOM 655 O O . THR A 1 86 ? 8.865 -2.948 -7.677 1.00 93.38 86 THR A O 1
ATOM 658 N N . GLU A 1 87 ? 11.059 -2.458 -7.633 1.00 88.12 87 GLU A N 1
ATOM 659 C CA . GLU A 1 87 ? 11.261 -2.711 -9.056 1.00 88.12 87 GLU A CA 1
ATOM 660 C C . GLU A 1 87 ? 10.962 -4.185 -9.362 1.00 88.12 87 GLU A C 1
ATOM 662 O O . GLU A 1 87 ? 11.416 -5.066 -8.621 1.00 88.12 87 GLU A O 1
ATOM 667 N N . PRO A 1 88 ? 10.217 -4.488 -10.441 1.00 84.88 88 PRO A N 1
ATOM 668 C CA . PRO A 1 88 ? 10.074 -5.866 -10.877 1.00 84.88 88 PRO A CA 1
ATOM 669 C C . PRO A 1 88 ? 11.478 -6.409 -11.157 1.00 84.88 88 PRO A C 1
ATOM 671 O O . PRO A 1 88 ? 12.261 -5.774 -11.863 1.00 84.88 88 PRO A O 1
ATOM 674 N N . GLY A 1 89 ? 11.814 -7.554 -10.561 1.00 84.56 89 GLY A N 1
ATOM 675 C CA . GLY A 1 89 ? 13.131 -8.161 -10.735 1.00 84.56 89 GLY A CA 1
ATOM 676 C C . GLY A 1 89 ? 13.497 -8.276 -12.216 1.00 84.56 89 GLY A C 1
ATOM 677 O O . GLY A 1 89 ? 12.654 -8.600 -13.055 1.00 84.56 89 GLY A O 1
ATOM 678 N N . MET A 1 90 ? 14.756 -7.991 -12.541 1.00 79.75 90 MET A N 1
ATOM 679 C CA . MET A 1 90 ? 15.258 -8.142 -13.904 1.00 79.75 90 MET A CA 1
ATOM 680 C C . MET A 1 90 ? 15.471 -9.623 -14.219 1.00 79.75 90 MET A C 1
ATOM 682 O O . MET A 1 90 ? 15.846 -10.408 -13.349 1.00 79.75 90 MET A O 1
ATOM 686 N N . ILE A 1 91 ? 15.257 -10.001 -15.480 1.00 77.31 91 ILE A N 1
ATOM 687 C CA . ILE A 1 91 ? 15.673 -11.317 -15.973 1.00 77.31 91 ILE A CA 1
ATOM 688 C C . ILE A 1 91 ? 17.211 -11.340 -15.960 1.00 77.31 91 ILE A C 1
ATOM 690 O O . ILE A 1 91 ? 17.799 -10.429 -16.555 1.00 77.31 91 ILE A O 1
ATOM 694 N N . PRO A 1 92 ? 17.854 -12.332 -15.312 1.00 76.50 92 PRO A N 1
ATOM 695 C CA . PRO A 1 92 ? 19.306 -12.485 -15.349 1.00 76.50 92 PRO A CA 1
ATOM 696 C C . PRO A 1 92 ? 19.821 -12.532 -16.790 1.00 76.50 92 PRO A C 1
ATOM 698 O O . PRO A 1 92 ? 19.174 -13.121 -17.659 1.00 76.50 92 PRO A O 1
ATOM 701 N N . ASP A 1 93 ? 20.987 -11.944 -17.057 1.00 74.69 93 ASP A N 1
ATOM 702 C CA . ASP A 1 93 ? 21.527 -11.876 -18.423 1.00 74.69 93 ASP A CA 1
ATOM 703 C C . ASP A 1 93 ? 21.799 -13.267 -19.009 1.00 74.69 93 ASP A C 1
ATOM 705 O O . ASP A 1 93 ? 21.531 -13.512 -20.184 1.00 74.69 93 ASP A O 1
ATOM 709 N N . GLU A 1 94 ? 22.170 -14.224 -18.157 1.00 66.25 94 GLU A N 1
ATOM 710 C CA . GLU A 1 94 ? 22.314 -15.642 -18.502 1.00 66.25 94 GLU A CA 1
ATOM 711 C C . GLU A 1 94 ? 21.028 -16.264 -19.074 1.00 66.25 94 GLU A C 1
ATOM 713 O O . GLU A 1 94 ? 21.091 -17.242 -19.807 1.00 66.25 94 GLU A O 1
ATOM 718 N N . TRP A 1 95 ? 19.847 -15.716 -18.768 1.00 67.94 95 TRP A N 1
ATOM 719 C CA . TRP A 1 95 ? 18.559 -16.217 -19.265 1.00 67.94 95 TRP A CA 1
ATOM 720 C C . TRP A 1 95 ? 18.101 -15.520 -20.551 1.00 67.94 95 TRP A C 1
ATOM 722 O O . TRP A 1 95 ? 17.133 -15.957 -21.178 1.00 67.94 95 TRP A O 1
ATOM 732 N N . ARG A 1 96 ? 18.777 -14.442 -20.981 1.00 66.19 96 ARG A N 1
ATOM 733 C CA . ARG A 1 96 ? 18.423 -13.706 -22.211 1.00 66.19 96 ARG A CA 1
ATOM 734 C C . ARG A 1 96 ? 18.709 -14.500 -23.486 1.00 66.19 96 ARG A C 1
ATOM 736 O O . ARG A 1 96 ? 18.249 -14.100 -24.554 1.00 66.19 96 ARG A O 1
ATOM 743 N N . GLY A 1 97 ? 19.388 -15.643 -23.375 1.00 57.56 97 GLY A N 1
ATOM 744 C CA . GLY A 1 97 ? 19.610 -16.560 -24.488 1.00 57.56 97 GLY A CA 1
ATOM 745 C C . GLY A 1 97 ? 20.546 -15.998 -25.554 1.00 57.56 97 GLY A C 1
ATOM 746 O O . GLY A 1 97 ? 20.421 -16.389 -26.715 1.00 57.56 97 GLY A O 1
ATOM 747 N N . GLU A 1 98 ? 21.463 -15.092 -25.188 1.00 55.19 98 GLU A N 1
ATOM 748 C CA . GLU A 1 98 ? 22.579 -14.758 -26.070 1.00 55.19 98 GLU A CA 1
ATOM 749 C 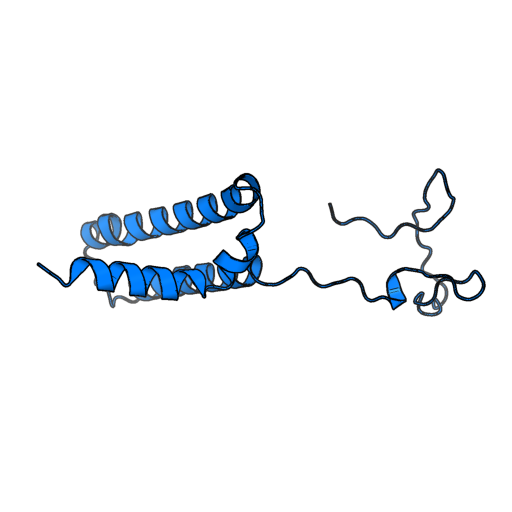C . GLU A 1 98 ? 23.357 -16.042 -26.351 1.00 55.19 98 GLU A C 1
ATOM 751 O O . GLU A 1 98 ? 23.872 -16.719 -25.457 1.00 55.19 98 GLU A O 1
ATOM 756 N N . GLN A 1 99 ? 23.336 -16.431 -27.621 1.00 57.16 99 GLN A N 1
ATOM 757 C CA . GLN A 1 99 ? 24.041 -17.602 -28.089 1.00 57.16 99 GLN A CA 1
ATOM 758 C C . GLN A 1 99 ? 25.524 -17.260 -28.163 1.00 57.16 99 GLN A C 1
ATOM 760 O O . GLN A 1 99 ? 25.960 -16.625 -29.120 1.00 57.16 99 GLN A O 1
ATOM 765 N N . VAL A 1 100 ? 26.308 -17.721 -27.195 1.00 55.69 100 VAL A N 1
ATOM 766 C CA . VAL A 1 100 ? 27.724 -17.972 -27.464 1.00 55.69 100 VAL A CA 1
ATOM 767 C C . VAL A 1 100 ? 27.747 -19.280 -28.264 1.00 55.69 100 VAL A C 1
ATOM 769 O O . VAL A 1 100 ? 27.217 -20.299 -27.822 1.00 55.69 100 VAL A O 1
ATOM 772 N N . ASP A 1 101 ? 28.237 -19.227 -29.502 1.00 58.34 101 ASP A N 1
ATOM 773 C CA . ASP A 1 101 ? 28.398 -20.388 -30.396 1.00 58.34 101 ASP A CA 1
ATOM 774 C C . ASP A 1 101 ? 27.109 -21.127 -30.817 1.00 58.34 101 ASP A C 1
ATOM 776 O O . ASP A 1 101 ? 27.100 -22.343 -31.026 1.00 58.34 101 ASP A O 1
ATOM 780 N N . GLY A 1 102 ? 25.984 -20.419 -30.957 1.00 56.88 102 GLY A N 1
ATOM 781 C CA . GLY A 1 102 ? 24.734 -21.027 -31.439 1.00 56.88 102 GLY A CA 1
ATOM 782 C C . GLY A 1 102 ? 23.976 -21.856 -30.392 1.00 56.88 102 GLY A C 1
ATOM 783 O O . GLY A 1 102 ? 22.958 -22.474 -30.713 1.00 56.88 102 GLY A O 1
ATOM 784 N N . ARG A 1 103 ? 24.438 -21.877 -29.133 1.00 56.53 103 ARG A N 1
ATOM 785 C CA . ARG A 1 103 ? 23.800 -22.604 -28.026 1.00 56.53 103 ARG A CA 1
ATOM 786 C C . ARG A 1 103 ? 23.295 -21.616 -26.974 1.00 56.53 103 ARG A C 1
ATOM 788 O O . ARG A 1 103 ? 24.036 -20.711 -26.605 1.00 56.53 103 ARG A O 1
ATOM 795 N N . PRO A 1 104 ? 22.051 -21.751 -26.484 1.00 57.03 104 PRO A N 1
ATOM 796 C CA . PRO A 1 104 ? 21.575 -20.904 -25.399 1.00 57.03 104 PRO A CA 1
ATOM 797 C C . PRO A 1 104 ? 22.395 -21.190 -24.131 1.00 57.03 104 PRO A C 1
ATOM 799 O O . PRO A 1 104 ? 22.297 -22.283 -23.566 1.00 57.03 104 PRO A O 1
ATOM 802 N N . LEU A 1 105 ? 23.205 -20.220 -23.687 1.00 56.12 105 LEU A N 1
ATOM 803 C CA . LEU A 1 105 ? 23.704 -20.214 -22.311 1.00 56.12 105 LEU A CA 1
ATOM 804 C C . LEU A 1 105 ? 22.490 -20.164 -21.379 1.00 56.12 105 LEU A C 1
ATOM 806 O O . LEU A 1 105 ? 21.530 -19.452 -21.656 1.00 56.12 105 LEU A O 1
ATOM 810 N N . GLY A 1 106 ? 22.504 -20.959 -20.312 1.00 50.34 106 GLY A N 1
ATOM 811 C CA . GLY A 1 106 ? 21.460 -20.918 -19.286 1.00 50.34 106 GLY A CA 1
ATOM 812 C C . GLY A 1 106 ? 20.334 -21.941 -19.428 1.00 50.34 106 GLY A C 1
ATOM 813 O O . GLY A 1 106 ? 19.467 -21.984 -18.559 1.00 50.34 106 GLY A O 1
ATOM 814 N N . VAL A 1 107 ? 20.350 -22.827 -20.432 1.00 55.12 107 VAL A N 1
ATOM 815 C CA . VAL A 1 107 ? 19.595 -24.082 -20.292 1.00 55.12 107 VAL A CA 1
ATOM 816 C C . VAL A 1 107 ? 20.426 -24.955 -19.346 1.00 55.12 107 VAL A C 1
ATOM 818 O O . VAL A 1 107 ? 21.513 -25.373 -19.761 1.00 55.12 107 VAL A O 1
ATOM 821 N N . PRO A 1 108 ? 20.005 -25.219 -18.086 1.00 51.47 108 PRO A N 1
ATOM 822 C CA . PRO A 1 108 ? 20.646 -26.274 -17.306 1.00 51.47 108 PRO A CA 1
ATOM 823 C C . PRO A 1 108 ? 20.666 -27.495 -18.210 1.00 51.47 108 PRO A C 1
ATOM 825 O O . PRO A 1 108 ? 19.622 -27.785 -18.793 1.00 51.47 108 PRO A O 1
ATOM 828 N N . GLN A 1 109 ? 21.834 -28.126 -18.414 1.00 53.97 109 GLN A N 1
ATOM 829 C CA . GLN A 1 109 ? 21.930 -29.338 -19.229 1.00 53.97 109 GLN A CA 1
ATOM 830 C C . GLN A 1 109 ? 20.771 -30.229 -18.818 1.00 53.97 109 GLN A C 1
ATOM 832 O O . GLN A 1 109 ? 20.736 -30.715 -17.688 1.00 53.97 109 GLN A O 1
ATOM 837 N N . VAL A 1 110 ? 19.766 -30.303 -19.689 1.00 51.94 110 VAL A N 1
ATOM 838 C CA . VAL A 1 110 ? 18.498 -30.920 -19.354 1.00 51.94 110 VAL A CA 1
ATOM 839 C C . VAL A 1 110 ? 18.859 -32.363 -19.072 1.00 51.94 110 VAL A C 1
ATOM 841 O O . VAL A 1 110 ? 19.210 -33.099 -19.995 1.00 51.94 110 VAL A O 1
ATOM 844 N N . GLN A 1 111 ? 18.823 -32.761 -17.797 1.00 52.88 111 GLN A N 1
ATOM 845 C CA . GLN A 1 111 ? 18.634 -34.160 -17.458 1.00 52.88 111 GLN A CA 1
ATOM 846 C C . GLN A 1 111 ? 17.412 -34.586 -18.269 1.00 52.88 111 GLN A C 1
ATOM 848 O O . GLN A 1 111 ? 16.335 -34.018 -18.099 1.00 52.88 111 GLN A O 1
ATOM 853 N N . GLN A 1 112 ? 17.661 -35.441 -19.260 1.00 53.06 112 GLN A N 1
ATOM 854 C CA . GLN A 1 112 ? 16.763 -35.860 -20.337 1.00 53.06 112 GLN A CA 1
ATOM 855 C C . GLN A 1 112 ? 15.274 -35.740 -19.954 1.00 53.06 112 GLN A C 1
ATOM 857 O O . GLN A 1 112 ? 14.773 -36.566 -19.199 1.00 53.06 112 GLN A O 1
ATOM 862 N N . GLY A 1 113 ? 14.552 -34.725 -20.454 1.00 52.41 113 GLY A N 1
ATOM 863 C CA . GLY A 1 113 ? 13.100 -34.665 -20.226 1.00 52.41 113 GLY A CA 1
ATOM 864 C C . GLY A 1 113 ? 12.383 -33.333 -20.454 1.00 52.41 113 GLY A C 1
ATOM 865 O O . GLY A 1 113 ? 11.206 -33.350 -20.796 1.00 52.41 113 GLY A O 1
ATOM 866 N N . TYR A 1 114 ? 13.043 -32.180 -20.315 1.00 52.81 114 TYR A N 1
ATOM 867 C CA . TYR A 1 114 ? 12.384 -30.885 -20.538 1.00 52.81 114 TYR A CA 1
ATOM 868 C C . TYR A 1 114 ? 12.546 -30.404 -21.989 1.00 52.81 114 TYR A C 1
ATOM 870 O O . TYR A 1 114 ? 13.625 -29.970 -22.390 1.00 52.81 114 TYR A O 1
ATOM 878 N N . GLN A 1 115 ? 11.470 -30.473 -22.779 1.00 54.78 115 GLN A N 1
ATOM 879 C CA . GLN A 1 115 ? 11.383 -29.838 -24.097 1.00 54.78 115 GLN A CA 1
ATOM 880 C C . GLN A 1 115 ? 10.627 -28.504 -23.977 1.00 54.78 115 GLN A C 1
ATOM 882 O O . GLN A 1 115 ? 9.438 -28.520 -23.655 1.00 54.78 115 GLN A O 1
ATOM 887 N N . PRO A 1 116 ? 11.261 -27.344 -24.230 1.00 54.44 116 PRO A N 1
ATOM 888 C CA . PRO A 1 116 ? 10.531 -26.084 -24.329 1.00 54.44 116 PRO A CA 1
ATOM 889 C C . PRO A 1 116 ? 9.536 -26.147 -25.500 1.00 54.44 116 PRO A C 1
ATOM 891 O O . PRO A 1 116 ? 9.911 -26.438 -26.634 1.00 54.44 116 PRO A O 1
ATOM 894 N N . VAL A 1 117 ? 8.256 -25.899 -25.209 1.00 57.94 117 VAL A N 1
ATOM 895 C CA . VAL A 1 117 ? 7.127 -26.202 -26.113 1.00 57.94 117 VAL A CA 1
ATOM 896 C C . VAL A 1 117 ? 6.867 -25.088 -27.140 1.00 57.94 117 VAL A C 1
ATOM 898 O O . VAL A 1 117 ? 6.179 -25.313 -28.132 1.00 57.94 117 VAL A O 1
ATOM 901 N N . GLU A 1 118 ? 7.446 -23.892 -26.970 1.00 58.22 118 GLU A N 1
ATOM 902 C CA . GLU A 1 118 ? 7.114 -22.738 -27.815 1.00 58.22 118 GLU A CA 1
ATOM 903 C C . GLU A 1 118 ? 8.318 -22.098 -28.523 1.00 58.22 118 GLU A C 1
ATOM 905 O O . GLU A 1 118 ? 9.270 -21.590 -27.922 1.00 58.22 118 GLU A O 1
ATOM 910 N N . THR A 1 119 ? 8.230 -22.054 -29.854 1.00 63.84 119 THR A N 1
ATOM 911 C CA . THR A 1 119 ? 9.153 -21.341 -30.745 1.00 63.84 119 THR A CA 1
ATOM 912 C C . THR A 1 119 ? 8.437 -20.165 -31.414 1.00 63.84 119 THR A C 1
ATOM 914 O O . THR A 1 119 ? 7.230 -20.189 -31.668 1.00 63.84 119 THR A O 1
ATOM 917 N N . LYS A 1 120 ? 9.162 -19.082 -31.728 1.00 63.94 120 LYS A N 1
ATOM 918 C CA . LYS A 1 120 ? 8.607 -17.987 -32.538 1.00 63.94 120 LYS A CA 1
ATOM 919 C C . LYS A 1 120 ? 8.271 -18.509 -33.929 1.00 63.94 120 LYS A C 1
ATOM 921 O O . LYS A 1 120 ? 9.168 -18.732 -34.733 1.00 63.94 120 LYS A O 1
ATOM 926 N N . ARG A 1 121 ? 6.980 -18.532 -34.266 1.00 63.41 121 ARG A N 1
ATOM 927 C CA . ARG A 1 121 ? 6.458 -18.976 -35.573 1.00 63.41 121 ARG A CA 1
ATOM 928 C C . ARG A 1 121 ? 7.134 -18.341 -36.803 1.00 63.41 121 ARG A C 1
ATOM 930 O O . ARG A 1 121 ? 7.137 -18.951 -37.860 1.00 63.41 121 ARG A O 1
ATOM 937 N N . LYS A 1 122 ? 7.683 -17.123 -36.684 1.00 67.94 122 LYS A N 1
ATOM 938 C CA . LYS A 1 122 ? 8.339 -16.399 -37.794 1.00 67.94 122 LYS A CA 1
ATOM 939 C C . LYS A 1 122 ? 9.863 -16.526 -37.843 1.00 67.94 122 LYS A C 1
ATOM 941 O O . LYS A 1 122 ? 10.430 -16.355 -38.910 1.00 67.94 122 LYS A O 1
ATOM 946 N N . THR A 1 123 ? 10.524 -16.753 -36.711 1.00 66.19 123 THR A N 1
ATOM 947 C CA . THR A 1 123 ? 11.996 -16.701 -36.624 1.00 66.19 123 THR A CA 1
ATOM 948 C C . THR A 1 123 ? 12.613 -18.009 -36.143 1.00 66.19 123 THR A C 1
ATOM 950 O O . THR A 1 123 ? 13.830 -18.111 -36.105 1.00 66.19 123 THR A O 1
ATOM 953 N N . GLY A 1 124 ? 11.812 -18.985 -35.704 1.00 65.38 124 GLY A N 1
ATOM 954 C CA . GLY A 1 124 ? 12.286 -20.250 -35.127 1.00 65.38 124 GLY A CA 1
ATOM 955 C C . GLY A 1 124 ? 12.980 -20.110 -33.765 1.00 65.38 124 GLY A C 1
ATOM 956 O O . GLY A 1 124 ? 13.216 -21.102 -33.090 1.00 65.38 124 GLY A O 1
ATOM 957 N N . THR A 1 125 ? 13.276 -18.886 -33.322 1.00 60.31 125 THR A N 1
ATOM 958 C CA . THR A 1 125 ? 13.937 -18.611 -32.042 1.00 60.31 125 THR A CA 1
ATOM 959 C C . THR A 1 125 ? 13.027 -18.944 -30.863 1.00 60.31 125 THR A C 1
ATOM 961 O O . THR A 1 125 ? 11.830 -18.639 -30.90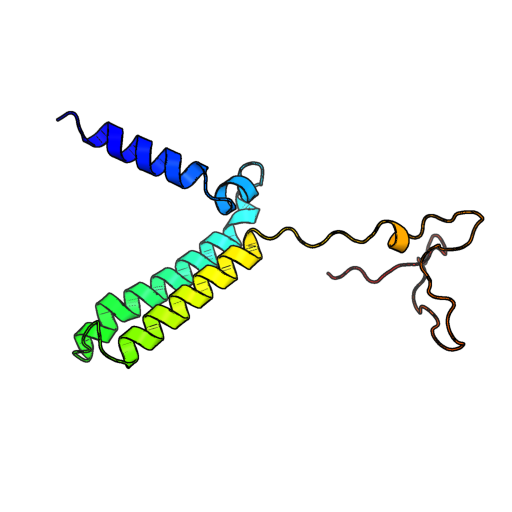6 1.00 60.31 125 THR A O 1
ATOM 964 N N . TRP A 1 126 ? 13.604 -19.460 -29.782 1.00 63.72 126 TRP A N 1
ATOM 965 C CA . TRP A 1 126 ? 12.906 -19.750 -28.529 1.00 63.72 126 TRP A CA 1
ATOM 966 C C . TRP A 1 126 ? 12.170 -18.526 -27.964 1.00 63.72 126 TRP A C 1
ATOM 968 O O . TRP A 1 126 ? 12.627 -17.383 -28.088 1.00 63.72 126 TRP A O 1
ATOM 978 N N . ARG A 1 127 ? 10.999 -18.760 -27.362 1.00 59.03 127 ARG A N 1
ATOM 979 C CA . ARG A 1 127 ? 10.273 -17.763 -26.569 1.00 59.03 127 ARG A CA 1
ATOM 980 C C . ARG A 1 127 ? 10.119 -18.289 -25.152 1.00 59.03 127 ARG A C 1
ATOM 982 O O . ARG A 1 127 ? 9.542 -19.346 -24.948 1.00 59.03 127 ARG A O 1
ATOM 989 N N . TYR A 1 128 ? 10.577 -17.508 -24.184 1.00 61.75 128 TYR A N 1
ATOM 990 C CA . TYR A 1 128 ? 10.092 -17.640 -22.818 1.00 61.75 128 TYR A CA 1
ATOM 991 C C . TYR A 1 128 ? 8.722 -16.965 -22.753 1.00 61.75 128 TYR A C 1
ATOM 993 O O . TYR A 1 128 ? 8.567 -15.864 -23.300 1.00 61.75 128 TYR A O 1
ATOM 1001 N N . CYS A 1 129 ? 7.727 -17.638 -22.161 1.00 55.25 129 CYS A N 1
ATOM 1002 C CA . CYS A 1 129 ? 6.379 -17.094 -22.017 1.00 55.25 129 CYS A CA 1
ATOM 1003 C C . CYS A 1 129 ? 6.468 -15.668 -21.469 1.00 55.25 129 CYS A C 1
ATOM 1005 O O . CYS A 1 129 ? 7.037 -15.438 -20.400 1.00 55.25 129 CYS A O 1
ATOM 1007 N N . ARG A 1 130 ? 5.923 -14.698 -22.210 1.00 46.94 130 ARG A N 1
ATOM 1008 C CA . ARG A 1 130 ? 5.688 -13.377 -21.631 1.00 46.94 130 ARG A CA 1
ATOM 1009 C C . ARG A 1 130 ? 4.639 -13.573 -20.546 1.00 46.94 130 ARG A C 1
ATOM 1011 O O . ARG A 1 130 ? 3.552 -14.053 -20.848 1.00 46.94 130 ARG A O 1
ATOM 1018 N N . LYS A 1 131 ? 4.972 -13.219 -19.306 1.00 43.19 131 LYS A N 1
ATOM 1019 C CA . LYS A 1 131 ? 3.947 -12.962 -18.296 1.00 43.19 131 LYS A CA 1
ATOM 1020 C C . LYS A 1 131 ? 3.199 -11.719 -18.788 1.00 43.19 131 LYS A C 1
ATOM 1022 O O . LYS A 1 131 ? 3.845 -10.691 -18.996 1.00 43.19 131 LYS A O 1
ATOM 1027 N N . GLU A 1 132 ? 1.927 -11.900 -19.135 1.00 38.50 132 GLU A N 1
ATOM 1028 C CA . GLU A 1 132 ? 1.018 -10.836 -19.586 1.00 38.50 132 GLU A CA 1
ATOM 1029 C C . GLU A 1 132 ? 0.929 -9.687 -18.576 1.00 38.50 132 GLU A C 1
ATOM 1031 O O . GLU A 1 132 ? 1.038 -9.959 -17.355 1.00 38.50 132 GLU A O 1
#